Protein AF-A0A660YHX5-F1 (afdb_monomer)

Foldseek 3Di:
DDPPPPLDDDVVLVCVLVVQLVVVQCCCCVPVVHDSPVSVVVSLVSVLVSCVVSVNDPVVSVVVVVVVVVVCVVVVVVCVVVVVVVVVCVVVCNVVVCVVVVPVPDDPVCVVVVCVVVCVVVCVVVPPPD

Radius of gyration: 22.69 Å; Cα contacts (8 Å, |Δi|>4): 47; chains: 1; bounding box: 41×30×65 Å

Secondary structure (DSSP, 8-state):
----------HHHHHHHHHHHHHHHHHHHHTS---THHHHHHHHHHHHHHHHHTT--HHHHHHHHHHHHHHHHHHHHHHHHHHHHHHHHHHTTHHHHHHHHHHHHS-TTTHHHHHHHHHHHHHHHHT---

Structure (mmCIF, N/CA/C/O backbone):
data_AF-A0A660YHX5-F1
#
_entry.id   AF-A0A660YHX5-F1
#
loop_
_atom_site.group_PDB
_atom_site.id
_atom_site.type_symbol
_atom_site.label_atom_id
_atom_site.label_alt_id
_atom_site.label_comp_id
_atom_site.label_asym_id
_atom_site.label_entity_id
_atom_site.label_seq_id
_atom_site.pdbx_PDB_ins_code
_atom_site.Cartn_x
_atom_site.Cartn_y
_atom_site.Cartn_z
_atom_site.occupancy
_atom_site.B_iso_or_equiv
_atom_site.auth_seq_id
_atom_site.auth_comp_id
_atom_site.auth_asym_id
_atom_site.auth_atom_id
_atom_site.pdbx_PDB_model_num
ATOM 1 N N . MET A 1 1 ? 0.572 -10.139 36.639 1.00 41.28 1 MET A N 1
ATOM 2 C CA . MET A 1 1 ? 0.395 -10.947 35.415 1.00 41.28 1 MET A CA 1
ATOM 3 C C . MET A 1 1 ? -1.103 -11.082 35.195 1.00 41.28 1 MET A C 1
ATOM 5 O O . MET A 1 1 ? -1.705 -12.035 35.659 1.00 41.28 1 MET A O 1
ATOM 9 N N . THR A 1 2 ? -1.735 -10.039 34.660 1.00 36.78 2 THR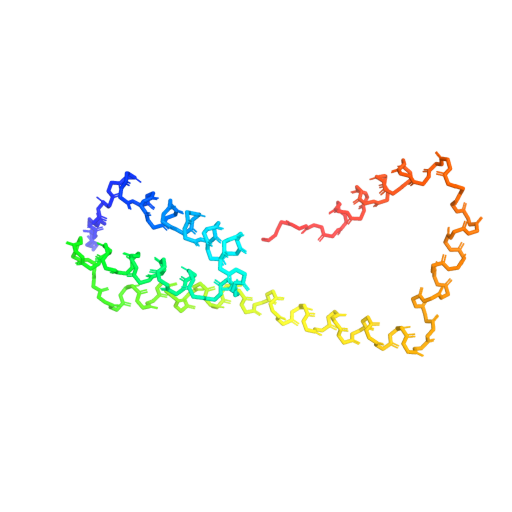 A N 1
ATOM 10 C CA . THR A 1 2 ? -3.177 -10.042 34.388 1.00 36.78 2 THR A CA 1
ATOM 11 C C . THR A 1 2 ? -3.365 -10.490 32.953 1.00 36.78 2 THR A C 1
ATOM 13 O O . THR A 1 2 ? -3.115 -9.717 32.028 1.00 36.78 2 THR A O 1
ATOM 16 N N . ASP A 1 3 ? -3.740 -11.753 32.810 1.00 41.56 3 ASP A N 1
ATOM 17 C CA . ASP A 1 3 ? -4.279 -12.346 31.596 1.00 41.56 3 ASP A CA 1
ATOM 18 C C . ASP A 1 3 ? -5.481 -11.493 31.147 1.00 41.56 3 ASP A C 1
ATOM 20 O O . ASP A 1 3 ? -6.546 -11.505 31.768 1.00 41.56 3 ASP A O 1
ATOM 24 N N . LYS A 1 4 ? -5.272 -10.622 30.151 1.00 43.41 4 LYS A N 1
ATOM 25 C CA . LYS A 1 4 ? -6.378 -9.991 29.431 1.00 43.41 4 LYS A CA 1
ATOM 26 C C . LYS A 1 4 ? -6.931 -11.098 28.544 1.00 43.41 4 LYS A C 1
ATOM 28 O O . LYS A 1 4 ? -6.362 -11.356 27.490 1.00 43.41 4 LYS A O 1
ATOM 33 N N . THR A 1 5 ? -8.017 -11.734 28.967 1.00 49.12 5 THR A N 1
ATOM 34 C CA . THR A 1 5 ? -8.843 -12.552 28.079 1.00 49.12 5 THR A CA 1
ATOM 35 C C . THR A 1 5 ? -9.226 -11.682 26.884 1.00 49.12 5 THR A C 1
ATOM 37 O O . THR A 1 5 ? -10.032 -10.758 27.026 1.00 49.12 5 THR A O 1
ATOM 40 N N . GLU A 1 6 ? -8.576 -11.896 25.741 1.00 57.25 6 GLU A N 1
ATOM 41 C CA . GLU A 1 6 ? -8.883 -11.168 24.517 1.00 57.25 6 GLU A CA 1
ATOM 42 C C . GLU A 1 6 ? -10.367 -11.390 24.191 1.00 57.25 6 GLU A C 1
ATOM 44 O O . GLU A 1 6 ? -10.831 -12.534 24.248 1.00 57.25 6 GLU A O 1
ATOM 49 N N . PRO A 1 7 ? -11.150 -10.337 23.895 1.00 59.25 7 PRO A N 1
ATOM 50 C CA . PRO A 1 7 ? -12.507 -10.521 23.407 1.00 59.25 7 PRO A CA 1
ATOM 51 C C . PRO A 1 7 ? -12.417 -11.296 22.093 1.00 59.25 7 PRO A C 1
ATOM 53 O O . PRO A 1 7 ? -12.000 -10.770 21.061 1.00 59.25 7 PRO A O 1
ATOM 56 N N . SER A 1 8 ? -12.753 -12.581 22.149 1.00 65.31 8 SER A N 1
ATOM 57 C CA . SER A 1 8 ? -12.661 -13.484 21.014 1.00 65.31 8 SER A CA 1
ATOM 58 C C . SER A 1 8 ? -13.793 -13.170 20.044 1.00 65.31 8 SER A C 1
ATOM 60 O O . SER A 1 8 ? -14.907 -13.681 20.151 1.00 65.31 8 SER A O 1
ATOM 62 N N . ILE A 1 9 ? -13.512 -12.288 19.082 1.00 78.38 9 ILE A N 1
ATOM 63 C CA . ILE A 1 9 ? -14.408 -12.093 17.945 1.00 78.38 9 ILE A CA 1
ATOM 64 C C . ILE A 1 9 ? -14.446 -13.430 17.190 1.00 78.38 9 ILE A C 1
ATOM 66 O O . ILE A 1 9 ? -13.398 -13.910 16.746 1.00 78.38 9 ILE A O 1
ATOM 70 N N . PRO A 1 10 ? -15.621 -14.063 17.033 1.00 85.12 10 PRO A N 1
ATOM 71 C CA . PRO A 1 10 ? -15.720 -15.296 16.271 1.00 85.12 10 PRO A CA 1
ATOM 72 C C . PRO A 1 10 ? -15.274 -15.034 14.830 1.00 85.12 10 PRO A C 1
ATOM 74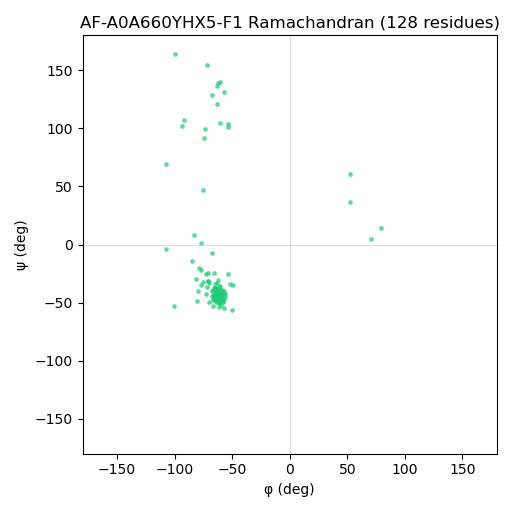 O O . PRO A 1 10 ? -15.636 -14.013 14.243 1.00 85.12 10 PRO A O 1
ATOM 77 N N . LEU A 1 11 ? -14.534 -15.975 14.232 1.00 83.38 11 LEU A N 1
ATOM 78 C CA . LEU A 1 11 ? -14.013 -15.858 12.858 1.00 83.38 11 LEU A CA 1
ATOM 79 C C . LEU A 1 11 ? -15.088 -15.442 11.845 1.00 83.38 11 LEU A C 1
ATOM 81 O O . LEU A 1 11 ? -14.812 -14.675 10.925 1.00 83.38 11 LEU A O 1
ATOM 85 N N . LEU A 1 12 ? -16.325 -15.901 12.057 1.00 84.06 12 LEU A N 1
ATOM 86 C CA . LEU A 1 12 ? -17.476 -15.542 11.237 1.00 84.06 12 LEU A CA 1
ATOM 87 C C . LEU A 1 12 ? -17.714 -14.024 11.194 1.00 84.06 12 LEU A C 1
ATOM 89 O O . LEU A 1 12 ? -18.019 -13.488 10.136 1.00 84.06 12 LEU A O 1
ATOM 93 N N . MET A 1 13 ? -17.548 -13.323 12.320 1.00 85.69 13 MET A N 1
ATOM 94 C CA . MET A 1 13 ? -17.733 -11.871 12.391 1.00 85.69 13 MET A CA 1
ATOM 95 C C . MET A 1 13 ? -16.516 -11.094 11.896 1.00 85.69 13 MET A C 1
ATOM 97 O O . MET A 1 13 ? -16.693 -10.039 11.292 1.00 85.69 13 MET A O 1
ATOM 101 N N . SER A 1 14 ? -15.304 -11.636 12.032 1.00 87.12 14 SER A N 1
ATOM 102 C CA . SER A 1 14 ? -14.109 -11.065 11.389 1.00 87.12 14 SER A CA 1
ATOM 103 C C . SER A 1 14 ? -14.165 -11.146 9.859 1.00 87.12 14 SER A C 1
ATOM 105 O O . SER A 1 14 ? -13.557 -10.326 9.174 1.00 87.12 14 SER A O 1
ATOM 107 N N . LEU A 1 15 ? -14.926 -12.095 9.306 1.00 91.56 15 LEU A N 1
ATOM 108 C CA . LEU A 1 15 ? -15.129 -12.224 7.863 1.00 91.56 15 LEU A CA 1
ATOM 109 C C . LEU A 1 15 ? -16.122 -11.191 7.304 1.00 91.56 15 LEU A C 1
ATOM 111 O O . LEU A 1 15 ? -16.064 -10.874 6.117 1.00 91.56 15 LEU A O 1
ATOM 115 N N . VAL A 1 16 ? -17.004 -10.626 8.138 1.00 93.44 16 VAL A N 1
ATOM 116 C CA . VAL A 1 16 ? -18.047 -9.681 7.698 1.00 93.44 16 VAL A CA 1
ATOM 117 C C . VAL A 1 16 ? -17.463 -8.408 7.064 1.00 93.44 16 VAL A C 1
ATOM 119 O O . VAL A 1 16 ? -17.871 -8.095 5.944 1.00 93.44 16 VAL A O 1
ATOM 122 N N . PRO A 1 17 ? -16.495 -7.688 7.673 1.00 92.44 17 PRO A N 1
ATOM 123 C CA . PRO A 1 17 ? -15.875 -6.524 7.036 1.00 92.44 17 PRO A CA 1
ATOM 124 C C . PRO A 1 17 ? -15.175 -6.855 5.717 1.00 92.44 17 PRO A C 1
ATOM 126 O O . PRO A 1 17 ? -15.210 -6.051 4.791 1.00 92.44 17 PRO A O 1
ATOM 129 N N . ILE A 1 18 ? -14.565 -8.041 5.620 1.00 93.69 18 ILE A N 1
ATOM 130 C CA . ILE A 1 18 ? -13.848 -8.498 4.422 1.00 93.69 18 ILE A CA 1
ATOM 131 C C . ILE A 1 18 ? -14.842 -8.780 3.294 1.00 93.69 18 ILE A C 1
ATOM 133 O O . ILE A 1 18 ? -14.683 -8.277 2.184 1.00 93.69 18 ILE A O 1
ATOM 137 N N . ALA A 1 19 ? -15.901 -9.539 3.582 1.00 94.81 19 ALA A N 1
ATOM 138 C CA . ALA A 1 19 ? -16.961 -9.819 2.621 1.00 94.81 19 ALA A CA 1
ATOM 139 C C . ALA A 1 19 ? -17.651 -8.525 2.166 1.00 94.81 19 ALA A C 1
ATOM 141 O O . ALA A 1 19 ? -17.851 -8.316 0.969 1.00 94.81 19 ALA A O 1
ATOM 142 N N . PHE A 1 20 ? -17.944 -7.620 3.104 1.00 95.44 20 PHE A N 1
ATOM 143 C CA . PHE A 1 20 ? -18.500 -6.306 2.799 1.00 95.44 20 PHE A CA 1
ATOM 144 C C . PHE A 1 20 ? -17.562 -5.481 1.910 1.00 95.44 20 PHE A C 1
ATOM 146 O O . PHE A 1 20 ? -18.020 -4.884 0.935 1.00 95.44 20 PHE A O 1
ATOM 153 N N . LEU A 1 21 ? -16.256 -5.470 2.193 1.00 95.75 21 LEU A N 1
ATOM 154 C CA . LEU A 1 21 ? -15.263 -4.789 1.364 1.00 95.75 21 LEU A CA 1
ATOM 155 C C . LEU A 1 21 ? -15.263 -5.343 -0.062 1.00 95.75 21 LEU A C 1
ATOM 157 O O . LEU A 1 21 ? -15.359 -4.564 -0.999 1.00 95.75 21 LEU A O 1
ATOM 161 N N . ILE A 1 22 ? -15.226 -6.665 -0.243 1.00 95.38 22 ILE A N 1
ATOM 162 C CA . ILE A 1 22 ? -15.195 -7.287 -1.577 1.00 95.38 22 ILE A CA 1
ATOM 163 C C . ILE A 1 22 ? -16.456 -6.939 -2.379 1.00 95.38 22 ILE A C 1
ATOM 165 O O . ILE A 1 22 ? -16.360 -6.508 -3.529 1.00 95.38 22 ILE A O 1
ATOM 169 N N . VAL A 1 23 ? -17.638 -7.085 -1.771 1.00 95.31 23 VAL A N 1
ATOM 170 C CA . VAL A 1 23 ? -18.921 -6.813 -2.440 1.00 95.31 23 VAL A CA 1
ATOM 171 C C . VAL A 1 23 ? -19.069 -5.327 -2.765 1.00 95.31 23 VAL A C 1
ATOM 173 O O . VAL A 1 23 ? -19.440 -4.974 -3.885 1.00 95.31 23 VAL A O 1
ATOM 176 N N . SER A 1 24 ? -18.753 -4.447 -1.811 1.00 94.00 24 SER A N 1
ATOM 177 C CA . SER A 1 24 ? -18.844 -2.998 -2.018 1.00 94.00 24 SER A CA 1
ATOM 178 C C . SER A 1 24 ? -17.829 -2.503 -3.045 1.00 94.00 24 SER A C 1
ATOM 180 O O . SER A 1 24 ? -18.187 -1.691 -3.893 1.00 94.00 24 SER A O 1
ATOM 182 N N . LEU A 1 25 ? -16.602 -3.029 -3.044 1.00 94.44 25 LEU A N 1
ATOM 183 C CA . LEU A 1 25 ? -15.578 -2.704 -4.035 1.00 94.44 25 LEU A CA 1
ATOM 184 C C . LEU A 1 25 ? -16.028 -3.108 -5.443 1.00 94.44 25 LEU A C 1
ATOM 186 O O . LEU A 1 25 ? -15.960 -2.293 -6.363 1.00 94.44 25 LEU A O 1
ATOM 190 N N . PHE A 1 26 ? -16.541 -4.334 -5.606 1.00 94.56 26 PHE A N 1
ATOM 191 C CA . PHE A 1 26 ? -17.062 -4.801 -6.891 1.00 94.56 26 PHE A CA 1
ATOM 192 C C . PHE A 1 26 ? -18.200 -3.906 -7.389 1.00 94.56 26 PHE A C 1
ATOM 194 O O . PHE A 1 26 ? -18.176 -3.461 -8.532 1.00 94.56 26 PHE A O 1
ATOM 201 N N . TYR A 1 27 ? -19.165 -3.583 -6.527 1.00 93.94 27 TYR A N 1
ATOM 202 C CA . TYR A 1 27 ? -20.300 -2.741 -6.898 1.00 93.94 27 TYR A CA 1
ATOM 203 C C . TYR A 1 27 ? -19.876 -1.314 -7.287 1.00 93.94 27 TYR A C 1
ATOM 205 O O . TYR A 1 27 ? -20.275 -0.807 -8.337 1.00 93.94 27 TYR A O 1
ATOM 213 N N . VAL A 1 28 ? -19.029 -0.675 -6.476 1.00 93.94 28 VAL A N 1
ATOM 214 C CA . VAL A 1 28 ? -18.574 0.709 -6.691 1.00 93.94 28 VAL A CA 1
ATOM 215 C C . VAL A 1 28 ? -17.764 0.840 -7.980 1.00 93.94 28 VAL A C 1
ATOM 217 O O . VAL A 1 28 ? -17.997 1.768 -8.755 1.00 93.94 28 VAL A O 1
ATOM 220 N N . ILE A 1 29 ? -16.862 -0.101 -8.256 1.00 94.19 29 ILE A N 1
ATOM 221 C CA . ILE A 1 29 ? -16.000 -0.024 -9.440 1.00 94.19 29 ILE A CA 1
ATOM 222 C C . ILE A 1 29 ? -16.744 -0.497 -10.696 1.00 94.19 29 ILE A C 1
ATOM 224 O O . ILE A 1 29 ? -16.722 0.191 -11.715 1.00 94.19 29 ILE A O 1
ATOM 228 N N . ALA A 1 30 ? -17.420 -1.650 -10.647 1.00 92.62 30 ALA A N 1
ATOM 229 C CA . ALA A 1 30 ? -18.013 -2.253 -11.842 1.00 92.62 30 ALA A CA 1
ATOM 230 C C . ALA A 1 30 ? -19.314 -1.567 -12.284 1.00 92.62 30 ALA A C 1
ATOM 232 O O . ALA A 1 30 ? -19.570 -1.469 -13.484 1.00 92.62 30 ALA A O 1
ATOM 233 N N . VAL A 1 31 ? -20.133 -1.091 -11.337 1.00 92.12 31 VAL A N 1
ATOM 234 C CA . VAL A 1 31 ? -21.452 -0.504 -11.636 1.00 92.12 31 VAL A CA 1
ATOM 235 C C . VAL A 1 31 ? -21.391 1.018 -11.619 1.00 92.12 31 VAL A C 1
ATOM 237 O O . VAL A 1 31 ? -21.787 1.657 -12.592 1.00 92.12 31 VAL A O 1
ATOM 240 N N . LEU A 1 32 ? -20.880 1.607 -10.532 1.00 90.00 32 LEU A N 1
ATOM 241 C CA . LEU A 1 32 ? -20.868 3.065 -10.366 1.00 90.00 32 LEU A CA 1
ATOM 242 C C . LEU A 1 32 ? -19.669 3.754 -11.030 1.00 90.00 32 LEU A C 1
ATOM 244 O O . LEU A 1 32 ? -19.701 4.973 -11.185 1.00 90.00 32 LEU A O 1
ATOM 248 N N . LYS A 1 33 ? -18.631 2.999 -11.424 1.00 90.94 33 LYS A N 1
ATOM 249 C CA . LYS A 1 33 ? -17.371 3.522 -11.986 1.00 90.94 33 LYS A CA 1
ATOM 250 C C . LYS A 1 33 ? -16.726 4.604 -11.110 1.00 90.94 33 LYS A C 1
ATOM 252 O O . LYS A 1 33 ? -16.176 5.579 -11.614 1.00 90.94 33 LYS A O 1
ATOM 257 N N . LEU A 1 34 ? -16.831 4.425 -9.797 1.00 91.69 34 LEU A N 1
ATOM 258 C CA . LEU A 1 34 ? -16.257 5.298 -8.776 1.00 91.69 34 LEU A CA 1
ATOM 259 C C . LEU A 1 34 ? -14.952 4.705 -8.229 1.00 91.69 34 LEU A C 1
ATOM 261 O O . LEU A 1 34 ? -14.678 3.512 -8.376 1.00 91.69 34 LEU A O 1
ATOM 265 N N . ASP A 1 35 ? -14.172 5.542 -7.550 1.00 91.62 35 ASP A N 1
ATOM 266 C CA . ASP A 1 35 ? -12.905 5.142 -6.943 1.00 91.62 35 ASP A CA 1
ATOM 267 C C . ASP A 1 35 ? -13.077 4.244 -5.706 1.00 91.62 35 ASP A C 1
ATOM 269 O O . ASP A 1 35 ? -14.052 4.322 -4.952 1.00 91.62 35 ASP A O 1
ATOM 273 N N . ALA A 1 36 ? -12.049 3.438 -5.432 1.00 91.69 36 ALA A N 1
ATOM 274 C CA . ALA A 1 36 ? -12.012 2.483 -4.322 1.00 91.69 36 ALA A CA 1
ATOM 275 C C . ALA A 1 36 ? -11.970 3.121 -2.915 1.00 91.69 36 ALA A C 1
ATOM 277 O O . ALA A 1 36 ? -12.086 2.413 -1.914 1.00 91.69 36 ALA A O 1
ATOM 278 N N . HIS A 1 37 ? -11.821 4.444 -2.802 1.00 92.19 37 HIS A N 1
ATOM 279 C CA . HIS A 1 37 ? -11.712 5.128 -1.509 1.00 92.19 37 HIS A CA 1
ATOM 280 C C . HIS A 1 37 ? -12.973 4.984 -0.648 1.00 92.19 37 HIS A C 1
ATOM 282 O O . HIS A 1 37 ? -12.880 4.696 0.546 1.00 92.19 37 HIS A O 1
ATOM 288 N N . ILE A 1 38 ? -14.151 5.147 -1.253 1.00 91.75 38 ILE A N 1
ATOM 289 C CA . ILE A 1 38 ? -15.440 5.068 -0.553 1.00 91.75 38 ILE A CA 1
ATOM 290 C C . ILE A 1 38 ? -15.665 3.674 0.069 1.00 91.75 38 ILE A C 1
ATOM 292 O O . ILE A 1 38 ? -15.899 3.607 1.280 1.00 91.75 38 ILE A O 1
ATOM 296 N N . PRO A 1 39 ? -15.567 2.555 -0.683 1.00 93.69 39 PRO A N 1
ATOM 297 C CA . PRO A 1 39 ? -15.772 1.224 -0.111 1.00 93.69 39 PRO A CA 1
ATOM 298 C C . PRO A 1 39 ? -14.729 0.867 0.958 1.00 93.69 39 PRO A C 1
ATOM 300 O O . PRO A 1 39 ? -15.087 0.231 1.949 1.00 93.69 39 PRO A O 1
ATOM 303 N N . LEU A 1 40 ? -13.477 1.336 0.840 1.00 93.38 40 LEU A N 1
ATOM 304 C CA . LEU A 1 40 ? -12.460 1.141 1.884 1.00 93.38 40 LEU A CA 1
ATOM 305 C C . LEU A 1 40 ? -12.852 1.798 3.217 1.00 93.38 40 LEU A C 1
ATOM 307 O O . LEU A 1 40 ? -12.759 1.170 4.277 1.00 93.38 40 LEU A O 1
ATOM 311 N N . ILE A 1 41 ? -13.291 3.060 3.175 1.00 94.06 41 ILE A N 1
ATOM 312 C CA . ILE A 1 41 ? -13.686 3.811 4.377 1.00 94.06 41 ILE A CA 1
ATOM 313 C C . ILE A 1 41 ? -14.915 3.167 5.024 1.00 94.06 41 ILE A C 1
ATOM 315 O O . ILE A 1 41 ? -14.959 3.006 6.247 1.00 94.06 41 ILE A O 1
ATOM 319 N N . LEU A 1 42 ? -15.896 2.757 4.217 1.00 93.81 42 LEU A N 1
ATOM 320 C CA . LEU A 1 42 ? -17.098 2.088 4.714 1.00 93.81 42 LEU A CA 1
ATOM 321 C C . LEU A 1 42 ? -16.767 0.740 5.357 1.00 93.81 42 LEU A C 1
ATOM 323 O O . LEU A 1 42 ? -17.211 0.479 6.472 1.00 93.81 42 LEU A O 1
ATOM 327 N N . ALA A 1 43 ? -15.941 -0.088 4.718 1.00 94.50 43 ALA A N 1
ATOM 328 C CA . ALA A 1 43 ? -15.530 -1.371 5.281 1.00 94.50 43 ALA A CA 1
ATOM 329 C C . ALA A 1 43 ? -14.746 -1.217 6.592 1.00 94.50 43 ALA A C 1
ATOM 331 O O . ALA A 1 43 ? -14.993 -1.949 7.550 1.00 94.50 43 ALA A O 1
ATOM 332 N N . THR A 1 44 ? -13.855 -0.225 6.668 1.00 93.12 44 THR A N 1
ATOM 333 C CA . THR A 1 44 ? -13.116 0.094 7.901 1.00 93.12 44 THR A CA 1
ATOM 334 C C . THR A 1 44 ? -14.066 0.558 9.006 1.00 93.12 44 THR A C 1
ATOM 336 O O . THR A 1 44 ? -13.907 0.185 10.168 1.00 93.12 44 THR A O 1
ATOM 339 N N . SER A 1 45 ? -15.102 1.319 8.646 1.00 94.06 45 SER A N 1
ATOM 340 C CA . SER A 1 45 ? -16.146 1.758 9.578 1.00 94.06 45 SER A CA 1
ATOM 341 C C . SER A 1 45 ? -16.972 0.574 10.091 1.00 94.06 45 SER A C 1
ATOM 343 O O . SER A 1 45 ? -17.195 0.467 11.293 1.00 94.06 45 SER A O 1
ATOM 345 N N . VAL A 1 46 ? -17.355 -0.364 9.218 1.00 94.25 46 VAL A N 1
ATOM 346 C CA . VAL A 1 46 ? -18.029 -1.618 9.602 1.00 94.25 46 VAL A CA 1
ATOM 347 C C . VAL A 1 46 ? -17.151 -2.444 10.547 1.00 94.25 46 VAL A C 1
ATOM 349 O O . VAL A 1 46 ? -17.639 -2.905 11.578 1.00 94.25 46 VAL A O 1
ATOM 352 N N . ALA A 1 47 ? -15.852 -2.574 10.258 1.00 92.94 47 ALA A N 1
ATOM 353 C CA . ALA A 1 47 ? -14.903 -3.249 11.145 1.00 92.94 47 ALA A CA 1
ATOM 354 C C . ALA A 1 47 ? -14.828 -2.583 12.531 1.00 92.94 47 ALA A C 1
ATOM 356 O O . ALA A 1 47 ? -14.898 -3.270 13.550 1.00 92.94 47 ALA A O 1
ATOM 357 N N . ALA A 1 48 ? -14.748 -1.250 12.582 1.00 92.56 48 ALA A N 1
ATOM 358 C CA . ALA A 1 48 ? -14.705 -0.494 13.833 1.00 92.56 48 ALA A CA 1
ATOM 359 C C . ALA A 1 48 ? -16.007 -0.619 14.646 1.00 92.56 48 ALA A C 1
ATOM 361 O O . ALA A 1 48 ? -15.965 -0.728 15.874 1.00 92.56 48 ALA A O 1
ATOM 362 N N . ILE A 1 49 ? -17.161 -0.646 13.972 1.00 93.12 49 ILE A N 1
ATOM 363 C CA . ILE A 1 49 ? -18.472 -0.851 14.598 1.00 93.12 49 ILE A CA 1
ATOM 364 C C . ILE A 1 49 ? -18.546 -2.245 15.232 1.00 93.12 49 ILE A C 1
ATOM 366 O O . ILE A 1 49 ? -18.888 -2.356 16.408 1.00 93.12 49 ILE A O 1
ATOM 370 N N . ILE A 1 50 ? -18.168 -3.298 14.498 1.00 92.00 50 ILE A N 1
ATOM 371 C CA . ILE A 1 50 ? -18.153 -4.678 15.015 1.00 92.00 50 ILE A CA 1
ATOM 372 C C . ILE A 1 50 ? -17.208 -4.794 16.216 1.00 92.00 50 ILE A C 1
ATOM 374 O O . ILE A 1 50 ? -17.601 -5.330 17.250 1.00 92.00 50 ILE A O 1
ATOM 378 N N . ALA A 1 51 ? -16.000 -4.232 16.126 1.00 90.38 51 ALA A N 1
ATOM 379 C CA . ALA A 1 51 ? -15.047 -4.218 17.236 1.00 90.38 51 ALA A CA 1
ATOM 380 C C . ALA A 1 51 ? -15.622 -3.530 18.489 1.00 90.38 51 ALA A C 1
ATOM 382 O O . ALA A 1 51 ? -15.475 -4.033 19.604 1.00 90.38 51 ALA A O 1
ATOM 383 N N . THR A 1 52 ? -16.336 -2.416 18.307 1.00 89.75 52 THR A N 1
ATOM 384 C CA . THR A 1 52 ? -16.980 -1.689 19.411 1.00 89.75 52 THR A CA 1
ATOM 385 C C . THR A 1 52 ? -18.132 -2.493 20.026 1.00 89.75 52 THR A C 1
ATOM 387 O O . THR A 1 52 ? -18.253 -2.538 21.249 1.00 89.75 52 THR A O 1
ATOM 390 N N . PHE A 1 53 ? -18.942 -3.185 19.213 1.00 88.88 53 PHE A N 1
ATOM 391 C CA . PHE A 1 53 ? -20.019 -4.063 19.700 1.00 88.88 53 PHE A CA 1
ATOM 392 C C . PHE A 1 53 ? -19.508 -5.233 20.552 1.00 88.88 53 PHE A C 1
ATOM 394 O O . PHE A 1 53 ? -20.196 -5.652 21.478 1.00 88.88 53 PHE A O 1
ATOM 401 N N . TYR A 1 54 ? -18.296 -5.721 20.285 1.00 88.56 54 TYR A N 1
ATOM 402 C CA . TYR A 1 54 ? -17.633 -6.763 21.080 1.00 88.56 54 TYR A CA 1
ATOM 403 C C . TYR A 1 54 ? -16.916 -6.236 22.332 1.00 88.56 54 TYR A C 1
ATOM 405 O O . TYR A 1 54 ? -16.212 -6.984 23.009 1.00 88.56 54 TYR A O 1
ATOM 413 N N . GLY A 1 55 ? -17.092 -4.955 22.665 1.00 86.00 55 GLY A N 1
ATOM 414 C CA . GLY A 1 55 ? -16.531 -4.357 23.874 1.00 86.00 55 GLY A CA 1
ATOM 415 C C . GLY A 1 55 ? -15.048 -3.993 23.770 1.00 86.00 55 GLY A C 1
ATOM 416 O O . GLY A 1 55 ? -14.428 -3.698 24.795 1.00 86.00 55 GLY A O 1
ATOM 417 N N . ILE A 1 56 ? -14.466 -3.972 22.563 1.00 87.88 56 ILE A N 1
ATOM 418 C CA . ILE A 1 56 ? -13.094 -3.489 22.373 1.00 87.88 56 ILE A CA 1
ATOM 419 C C . ILE A 1 56 ? -13.063 -1.988 22.652 1.00 87.88 56 ILE A C 1
ATOM 421 O O . ILE A 1 56 ? -13.846 -1.204 22.110 1.00 87.88 56 ILE A O 1
ATOM 425 N N . LYS A 1 57 ? -12.130 -1.566 23.509 1.00 91.62 57 LYS A N 1
ATOM 426 C CA . LYS A 1 57 ? -11.965 -0.151 23.849 1.00 91.62 57 LYS A CA 1
ATOM 427 C C . LYS A 1 57 ? -11.560 0.632 22.605 1.00 91.62 57 LYS A C 1
ATOM 429 O O . LYS A 1 57 ? -10.625 0.256 21.904 1.00 91.62 57 LYS A O 1
ATOM 434 N N . TRP A 1 58 ? -12.171 1.797 22.402 1.00 90.38 58 TRP A N 1
ATOM 435 C CA . TRP A 1 58 ? -11.845 2.688 21.281 1.00 90.38 58 TRP A CA 1
ATOM 436 C C . TRP A 1 58 ? -10.346 3.008 21.155 1.00 90.38 58 TRP A C 1
ATOM 438 O O . TRP A 1 58 ? -9.825 3.135 20.049 1.00 90.38 58 TRP A O 1
ATOM 448 N N . ASN A 1 59 ? -9.630 3.099 22.281 1.00 91.31 59 ASN A N 1
ATOM 449 C CA . ASN A 1 59 ? -8.189 3.345 22.274 1.00 91.31 59 ASN A CA 1
ATOM 450 C C . ASN A 1 59 ? -7.389 2.190 21.643 1.00 91.31 59 ASN A C 1
ATOM 452 O O . ASN A 1 59 ? -6.390 2.433 20.974 1.00 91.31 59 ASN A O 1
ATOM 456 N N . GLU A 1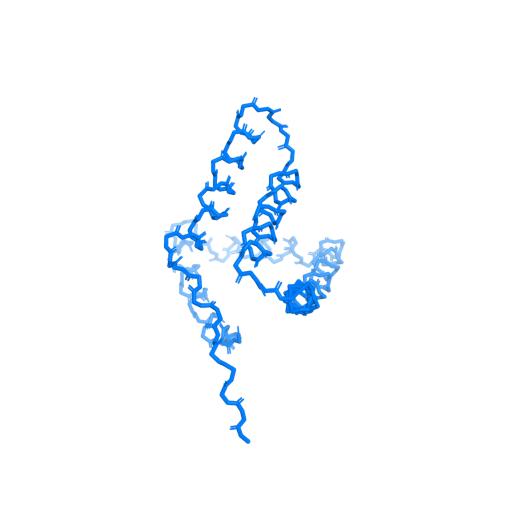 60 ? -7.844 0.945 21.817 1.00 90.88 60 GLU A N 1
ATOM 457 C CA . GLU A 1 60 ? -7.226 -0.237 21.204 1.00 90.88 60 GLU A CA 1
ATOM 458 C C . GLU A 1 60 ? -7.526 -0.278 19.695 1.00 90.88 60 GLU A C 1
ATOM 460 O O . GLU A 1 60 ? -6.607 -0.462 18.899 1.00 90.88 60 GLU A O 1
ATOM 465 N N . ILE A 1 61 ? -8.766 0.030 19.284 1.00 92.38 61 ILE A N 1
ATOM 466 C CA . ILE A 1 61 ? -9.154 0.153 17.863 1.00 92.38 61 ILE A CA 1
ATOM 467 C C . ILE A 1 61 ? -8.301 1.218 17.160 1.00 92.38 61 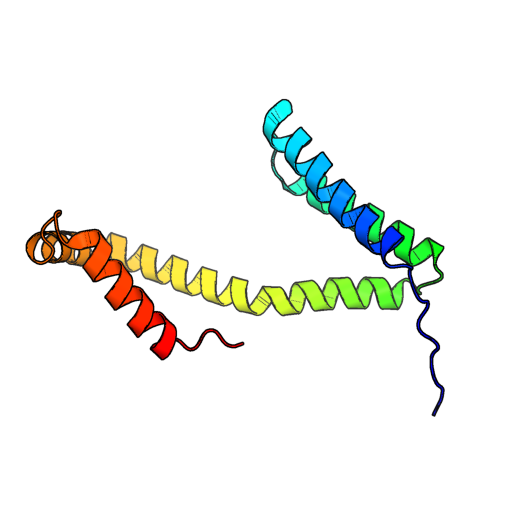ILE A C 1
ATOM 469 O O . ILE A 1 61 ? -7.705 0.965 16.112 1.00 92.38 61 ILE A O 1
ATOM 473 N N . ARG A 1 62 ? -8.195 2.413 17.756 1.00 93.75 62 ARG A N 1
ATOM 474 C CA . ARG A 1 62 ? -7.353 3.502 17.241 1.00 93.75 62 ARG A CA 1
ATOM 475 C C . ARG A 1 62 ? -5.886 3.087 17.157 1.00 93.75 62 ARG A C 1
ATOM 477 O O . ARG A 1 62 ? -5.237 3.406 16.164 1.00 93.75 62 ARG A O 1
ATOM 484 N N . GLY A 1 63 ? -5.378 2.390 18.173 1.00 94.94 63 GLY A N 1
ATOM 485 C CA . GLY A 1 63 ? -4.020 1.848 18.175 1.00 94.94 63 GLY A CA 1
ATOM 486 C C . GLY A 1 63 ? -3.765 0.931 16.979 1.00 94.94 63 GLY A C 1
ATOM 487 O O . GLY A 1 63 ? -2.764 1.106 16.289 1.00 94.94 63 GLY A O 1
ATOM 488 N N . GLY A 1 64 ? -4.705 0.031 16.671 1.00 91.88 64 GLY A N 1
ATOM 489 C CA . GLY A 1 64 ? -4.633 -0.847 15.498 1.00 91.88 64 GLY A CA 1
ATOM 490 C C . GLY A 1 64 ? -4.615 -0.087 14.168 1.00 91.88 64 GLY A C 1
ATOM 491 O O . GLY A 1 64 ? -3.799 -0.390 13.299 1.00 91.88 64 GLY A O 1
ATOM 492 N N . ILE A 1 65 ? -5.448 0.951 14.027 1.00 93.56 65 ILE A N 1
ATOM 493 C CA . ILE A 1 65 ? -5.460 1.807 12.827 1.00 93.56 65 ILE A CA 1
ATOM 494 C C . ILE A 1 65 ? -4.104 2.500 12.641 1.00 93.56 65 ILE A C 1
ATOM 496 O O . ILE A 1 65 ? -3.529 2.449 11.555 1.00 93.56 65 ILE A O 1
ATOM 500 N N . VAL A 1 66 ? -3.575 3.129 13.697 1.00 95.62 66 VAL A N 1
ATOM 501 C CA . VAL A 1 66 ? -2.280 3.827 13.637 1.00 95.62 66 VAL A CA 1
ATOM 502 C C . VAL A 1 66 ? -1.155 2.846 13.322 1.00 95.62 66 VAL A C 1
ATOM 504 O O . VAL A 1 66 ? -0.331 3.138 12.463 1.00 95.62 66 VAL A O 1
ATOM 507 N N . HIS A 1 67 ? -1.156 1.669 13.949 1.00 94.19 67 HIS A N 1
ATOM 508 C CA . HIS A 1 67 ? -0.170 0.628 13.677 1.00 94.19 67 HIS A CA 1
ATOM 509 C C . HIS A 1 67 ? -0.184 0.187 12.206 1.00 94.19 67 HIS A C 1
ATOM 511 O O . HIS A 1 67 ? 0.876 0.110 11.587 1.00 94.19 67 HIS A O 1
ATOM 517 N N . GLY A 1 68 ? -1.368 -0.018 11.618 1.00 91.69 68 GLY A N 1
ATOM 518 C CA . GLY A 1 68 ? -1.502 -0.346 10.195 1.00 91.69 68 GLY A CA 1
ATOM 519 C C . GLY A 1 68 ? -0.941 0.745 9.277 1.00 91.69 68 GLY A C 1
ATOM 520 O O . GLY A 1 68 ? -0.235 0.445 8.315 1.00 91.69 68 GLY A O 1
ATOM 521 N N . ILE A 1 69 ? -1.181 2.019 9.605 1.00 94.31 69 ILE A N 1
ATOM 522 C CA . ILE A 1 69 ? -0.603 3.155 8.868 1.00 94.31 69 ILE A CA 1
ATOM 523 C C . ILE A 1 69 ? 0.923 3.173 9.007 1.00 94.31 69 ILE A C 1
ATOM 525 O O . ILE A 1 69 ? 1.627 3.370 8.017 1.00 94.31 69 ILE A O 1
ATOM 529 N N . THR A 1 70 ? 1.453 2.955 10.213 1.00 94.38 70 THR A N 1
ATOM 530 C CA . THR A 1 70 ? 2.902 2.912 10.456 1.00 94.38 70 THR A CA 1
ATOM 531 C C . THR A 1 70 ? 3.569 1.778 9.680 1.00 94.38 70 THR A C 1
ATOM 533 O O . THR A 1 70 ? 4.637 1.996 9.111 1.00 94.38 70 THR A O 1
ATOM 536 N N . LEU A 1 71 ? 2.930 0.608 9.592 1.00 92.31 71 LEU A N 1
ATOM 537 C CA . LEU A 1 71 ? 3.425 -0.518 8.799 1.00 92.31 71 LEU A CA 1
ATOM 538 C C . LEU A 1 71 ? 3.499 -0.165 7.303 1.00 92.31 71 LEU A C 1
ATOM 540 O O . LEU A 1 71 ? 4.513 -0.418 6.658 1.00 92.31 71 LEU A O 1
ATOM 544 N N . ALA A 1 72 ? 2.466 0.489 6.765 1.00 93.38 72 ALA A N 1
ATOM 545 C CA . ALA A 1 72 ? 2.430 0.911 5.362 1.00 93.38 72 ALA A CA 1
ATOM 546 C C . ALA A 1 72 ? 3.394 2.069 5.038 1.00 93.38 72 ALA A C 1
ATOM 548 O O . ALA A 1 72 ? 3.816 2.223 3.890 1.00 93.38 72 ALA A O 1
ATOM 549 N N . MET A 1 73 ? 3.763 2.883 6.035 1.00 95.31 73 MET A N 1
ATOM 550 C CA . MET A 1 73 ? 4.616 4.063 5.855 1.00 95.31 73 MET A CA 1
ATOM 551 C C . MET A 1 73 ? 5.964 3.712 5.217 1.00 95.31 73 MET A C 1
ATOM 553 O O . MET A 1 73 ? 6.411 4.411 4.308 1.00 95.31 73 MET A O 1
ATOM 557 N N . GLY A 1 74 ? 6.591 2.612 5.650 1.00 92.25 74 GLY A N 1
ATOM 558 C CA . GLY A 1 74 ? 7.872 2.162 5.099 1.00 92.25 74 GLY A CA 1
ATOM 559 C C . GLY A 1 74 ? 7.797 1.913 3.591 1.00 92.25 74 GLY A C 1
ATOM 560 O O . GLY A 1 74 ? 8.606 2.444 2.831 1.00 92.25 74 GLY A O 1
ATOM 561 N N . SER A 1 75 ? 6.774 1.182 3.141 1.00 93.19 75 SER A N 1
ATOM 562 C CA . SER A 1 75 ? 6.552 0.901 1.719 1.00 93.19 75 SER A CA 1
ATOM 563 C C . SER A 1 75 ? 6.258 2.166 0.911 1.00 93.19 75 SER A C 1
ATOM 565 O O . SER A 1 75 ? 6.776 2.314 -0.194 1.00 93.19 75 SER A O 1
ATOM 567 N N . ILE A 1 76 ? 5.475 3.106 1.455 1.00 95.44 76 ILE A N 1
ATOM 568 C CA . ILE A 1 76 ? 5.156 4.377 0.781 1.00 95.44 76 ILE A CA 1
ATOM 569 C C . ILE A 1 76 ? 6.430 5.190 0.525 1.00 95.44 76 ILE A C 1
ATOM 571 O O . ILE A 1 76 ? 6.631 5.675 -0.588 1.00 95.44 76 ILE A O 1
ATOM 575 N N . LEU A 1 77 ? 7.315 5.305 1.520 1.00 95.25 77 LEU A N 1
ATOM 576 C CA . LEU A 1 77 ? 8.591 6.012 1.371 1.00 95.25 77 LEU A CA 1
ATOM 577 C C . LEU A 1 77 ? 9.466 5.381 0.278 1.00 95.25 77 LEU A C 1
ATOM 579 O O . LEU A 1 77 ? 1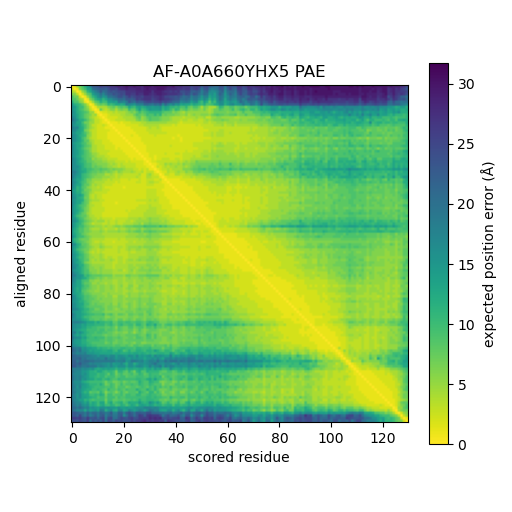0.007 6.101 -0.563 1.00 95.25 77 LEU A O 1
ATOM 583 N N . ILE A 1 78 ? 9.557 4.047 0.244 1.00 93.94 78 ILE A N 1
ATOM 584 C CA 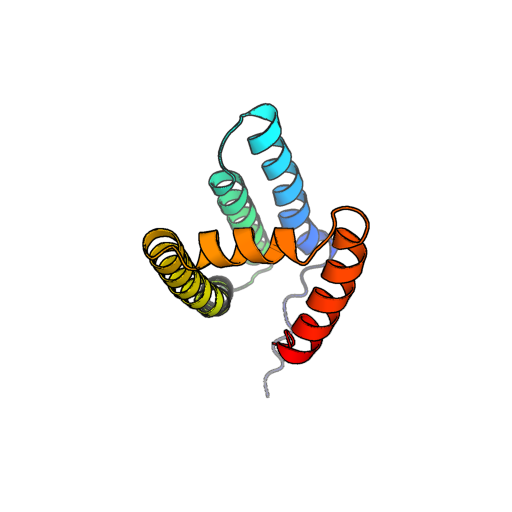. ILE A 1 78 ? 10.308 3.319 -0.791 1.00 93.94 78 ILE A CA 1
ATOM 585 C C . ILE A 1 78 ? 9.720 3.596 -2.179 1.00 93.94 78 ILE A C 1
ATOM 587 O O . ILE A 1 78 ? 10.459 3.956 -3.096 1.00 93.94 78 ILE A O 1
ATOM 591 N N . LEU A 1 79 ? 8.397 3.485 -2.339 1.00 94.62 79 LEU A N 1
ATOM 592 C CA . LEU A 1 79 ? 7.724 3.726 -3.618 1.00 94.62 79 LEU A CA 1
ATOM 593 C C . LEU A 1 79 ? 7.911 5.166 -4.114 1.00 94.62 79 LEU A C 1
ATOM 595 O O . LEU A 1 79 ? 8.091 5.371 -5.313 1.00 94.62 79 LEU A O 1
ATOM 599 N N . MET A 1 80 ? 7.933 6.157 -3.217 1.00 96.38 80 MET A N 1
ATOM 600 C CA . MET A 1 80 ? 8.220 7.549 -3.589 1.00 96.38 80 MET A CA 1
ATOM 601 C C . MET A 1 80 ? 9.649 7.724 -4.120 1.00 96.38 80 MET A C 1
ATOM 603 O O . MET A 1 80 ? 9.849 8.347 -5.165 1.00 96.38 80 MET A O 1
ATOM 607 N N . ILE A 1 81 ? 10.646 7.151 -3.440 1.00 96.75 81 ILE A N 1
ATOM 608 C CA . ILE A 1 81 ? 12.050 7.234 -3.873 1.00 96.75 81 ILE A CA 1
ATOM 609 C C . ILE A 1 81 ? 12.231 6.518 -5.216 1.00 96.75 81 ILE A C 1
ATOM 611 O O . ILE A 1 81 ? 12.789 7.091 -6.150 1.00 96.75 81 ILE A O 1
ATOM 615 N N . VAL A 1 82 ? 11.699 5.303 -5.358 1.00 95.00 82 VAL A N 1
ATOM 616 C CA . VAL A 1 82 ? 11.775 4.546 -6.616 1.00 95.00 82 VAL A CA 1
ATOM 617 C C . VAL A 1 82 ? 11.055 5.283 -7.748 1.00 95.00 82 VAL A C 1
ATOM 619 O O . VAL A 1 82 ? 11.584 5.359 -8.855 1.00 95.00 82 VAL A O 1
ATOM 622 N N . GLY A 1 83 ? 9.897 5.891 -7.481 1.00 95.94 83 GLY A N 1
ATOM 623 C CA . GLY A 1 83 ? 9.165 6.684 -8.469 1.00 95.94 83 GLY A CA 1
ATOM 624 C C . GLY A 1 83 ? 9.973 7.877 -8.982 1.00 95.94 83 GLY A C 1
ATOM 625 O O . GLY A 1 83 ? 10.087 8.074 -10.192 1.00 95.94 83 GLY A O 1
ATOM 626 N N . THR A 1 84 ? 10.593 8.641 -8.079 1.00 96.69 84 THR A N 1
ATOM 627 C CA . THR A 1 84 ? 11.461 9.770 -8.467 1.00 96.69 84 THR A CA 1
ATOM 628 C C . THR A 1 84 ? 12.711 9.309 -9.220 1.00 96.69 84 THR A C 1
ATOM 630 O O . THR A 1 84 ? 13.065 9.902 -10.240 1.00 96.69 84 THR A O 1
ATOM 633 N N . MET A 1 85 ? 13.328 8.203 -8.799 1.00 96.50 85 MET A N 1
ATOM 634 C CA . MET A 1 85 ? 14.459 7.587 -9.497 1.00 96.50 85 MET A CA 1
ATOM 635 C C . MET A 1 85 ? 14.087 7.187 -10.931 1.00 96.50 85 MET A C 1
ATOM 637 O O . MET A 1 85 ? 14.751 7.614 -11.873 1.00 96.50 85 MET A O 1
ATOM 641 N N . ILE A 1 86 ? 12.993 6.445 -11.126 1.00 95.56 86 ILE A N 1
ATOM 642 C CA . ILE A 1 86 ? 12.537 6.035 -12.463 1.00 95.56 86 ILE A CA 1
ATOM 643 C C . ILE A 1 86 ? 12.197 7.264 -13.316 1.00 95.56 86 ILE A C 1
ATOM 645 O O . ILE A 1 86 ? 12.590 7.324 -14.480 1.00 95.56 86 ILE A O 1
ATOM 649 N N . GLY A 1 87 ? 11.540 8.276 -12.739 1.00 96.25 87 GLY A N 1
ATOM 650 C CA . GLY A 1 87 ? 11.246 9.534 -13.430 1.00 96.25 87 GLY A CA 1
ATOM 651 C C . GLY A 1 87 ? 12.508 10.227 -13.954 1.00 96.25 87 GLY A C 1
ATOM 652 O O . GLY A 1 87 ? 12.571 10.594 -15.129 1.00 96.25 87 GLY A O 1
ATOM 653 N N . THR A 1 88 ? 13.548 10.344 -13.122 1.00 96.69 88 THR A N 1
ATOM 654 C CA . THR A 1 88 ? 14.835 10.928 -13.548 1.00 96.69 88 THR A CA 1
ATOM 655 C C . THR A 1 88 ? 15.546 10.085 -14.603 1.00 96.69 88 THR A C 1
ATOM 657 O O . THR A 1 88 ? 16.111 10.640 -15.543 1.00 96.69 88 THR A O 1
ATOM 660 N N . TRP A 1 89 ? 15.480 8.755 -14.519 1.00 96.75 89 TRP A N 1
ATOM 661 C CA . TRP A 1 89 ? 16.090 7.869 -15.513 1.00 96.75 89 TRP A CA 1
ATOM 662 C C . TRP A 1 89 ? 15.386 7.899 -16.866 1.00 96.75 89 TRP A C 1
ATOM 664 O O . TRP A 1 89 ? 16.046 7.750 -17.895 1.00 96.75 89 TRP A O 1
ATOM 674 N N . ILE A 1 90 ? 14.065 8.084 -16.881 1.00 97.06 90 ILE A N 1
ATOM 675 C CA . ILE A 1 90 ? 13.311 8.263 -18.124 1.00 97.06 90 ILE A CA 1
ATOM 676 C C . ILE A 1 90 ? 13.741 9.569 -18.798 1.00 97.06 90 ILE A C 1
ATOM 678 O O . ILE A 1 90 ? 14.076 9.549 -19.980 1.00 97.06 90 ILE A O 1
ATOM 682 N N . LEU A 1 91 ? 13.813 10.675 -18.048 1.00 96.06 91 LEU A N 1
ATOM 683 C CA . LEU A 1 91 ? 14.277 11.967 -18.573 1.00 96.06 91 LEU A CA 1
ATOM 684 C C . LEU A 1 91 ? 15.742 11.925 -19.029 1.00 96.06 91 LEU A C 1
ATOM 686 O O . LEU A 1 91 ? 16.086 12.513 -20.049 1.00 96.06 91 LEU A O 1
ATOM 690 N N . GLY A 1 92 ? 16.596 11.203 -18.301 1.00 95.50 92 GLY A N 1
ATOM 691 C CA . GLY A 1 92 ? 18.005 11.001 -18.643 1.00 95.50 92 GLY A CA 1
ATOM 692 C C . GLY A 1 92 ? 18.252 9.982 -19.759 1.00 95.50 92 GLY A C 1
ATOM 693 O O . GLY A 1 92 ? 19.405 9.703 -20.070 1.00 95.50 92 GLY A O 1
ATOM 694 N N . GLY A 1 93 ? 17.206 9.382 -20.338 1.00 95.12 93 GLY A N 1
ATOM 695 C CA . GLY A 1 93 ? 17.335 8.393 -21.411 1.00 95.12 93 GLY A CA 1
ATOM 696 C C . GLY A 1 93 ? 17.905 7.036 -20.976 1.00 95.12 93 GLY A C 1
ATOM 697 O O . GLY A 1 93 ? 18.084 6.161 -21.822 1.00 95.12 93 GLY A O 1
ATOM 698 N N . ILE A 1 94 ? 18.140 6.818 -19.677 1.00 96.69 94 ILE A N 1
ATOM 699 C CA . ILE A 1 94 ? 18.711 5.578 -19.128 1.00 96.69 94 ILE A CA 1
ATOM 700 C C . ILE A 1 94 ? 17.734 4.414 -19.325 1.00 96.69 94 ILE A C 1
ATOM 702 O O . ILE A 1 94 ? 18.093 3.404 -19.929 1.00 96.69 94 ILE A O 1
ATOM 706 N N . VAL A 1 95 ? 16.478 4.569 -18.880 1.00 95.88 95 VAL A N 1
ATOM 707 C CA . VAL A 1 95 ? 15.436 3.534 -19.044 1.00 95.88 95 VAL A CA 1
ATOM 708 C C . VAL A 1 95 ? 15.155 3.247 -20.529 1.00 95.88 95 VAL A C 1
ATOM 710 O O . VAL A 1 95 ? 15.197 2.076 -20.908 1.00 95.88 95 VAL A O 1
ATOM 713 N N . PRO A 1 96 ? 14.942 4.256 -21.403 1.00 94.75 96 PRO A N 1
ATOM 714 C CA . PRO A 1 96 ? 14.797 4.025 -22.843 1.00 94.75 96 PRO A CA 1
ATOM 715 C C . PRO A 1 96 ? 15.977 3.280 -23.482 1.00 94.75 96 PRO A C 1
ATOM 717 O O . PRO A 1 96 ? 15.763 2.355 -24.264 1.00 94.75 96 PRO A O 1
ATOM 720 N N . SER A 1 97 ? 17.215 3.635 -23.120 1.00 94.69 97 SER A N 1
ATOM 721 C CA . SER A 1 97 ? 18.416 2.975 -23.651 1.00 94.69 97 SER A CA 1
ATOM 722 C C . SER A 1 97 ? 18.503 1.516 -23.205 1.00 94.69 97 SER A C 1
ATOM 724 O O . SER A 1 97 ? 18.784 0.643 -24.022 1.00 94.69 97 SER A O 1
ATOM 726 N N . MET A 1 98 ? 18.202 1.226 -21.932 1.00 92.56 98 MET A N 1
ATOM 727 C CA . MET A 1 98 ? 18.136 -0.153 -21.430 1.00 92.56 98 MET A CA 1
ATOM 728 C C . MET A 1 98 ? 17.104 -0.996 -22.184 1.00 92.56 98 MET A C 1
ATOM 730 O O . MET A 1 98 ? 17.371 -2.160 -22.469 1.00 92.56 98 MET A O 1
ATOM 734 N N . ILE A 1 99 ? 15.945 -0.426 -22.527 1.00 92.00 99 ILE A N 1
ATOM 735 C CA . ILE A 1 99 ? 14.918 -1.130 -23.308 1.00 92.00 99 ILE A CA 1
ATOM 736 C C . ILE A 1 99 ? 15.421 -1.406 -24.727 1.00 92.00 99 ILE A C 1
ATOM 738 O O . ILE A 1 99 ? 15.304 -2.537 -25.197 1.00 92.00 99 ILE A O 1
ATOM 742 N N . TYR A 1 100 ? 15.996 -0.400 -25.393 1.00 91.94 100 TYR A N 1
ATOM 743 C CA . TYR A 1 100 ? 16.490 -0.525 -26.765 1.00 91.94 100 TYR A CA 1
ATOM 744 C C . TYR A 1 100 ? 17.528 -1.647 -26.890 1.00 91.94 100 TYR A C 1
ATOM 746 O O . TYR A 1 100 ? 17.325 -2.599 -27.643 1.00 91.94 100 TYR A O 1
ATOM 754 N N . TYR A 1 101 ? 18.584 -1.597 -26.075 1.00 90.81 101 TYR A N 1
ATOM 755 C CA . TYR A 1 101 ? 19.625 -2.626 -26.094 1.00 90.81 101 TYR A CA 1
ATOM 756 C C . TYR A 1 101 ? 19.139 -3.967 -25.526 1.00 90.81 101 TYR A C 1
ATOM 758 O O . TYR A 1 101 ? 19.571 -5.026 -25.975 1.00 90.81 101 T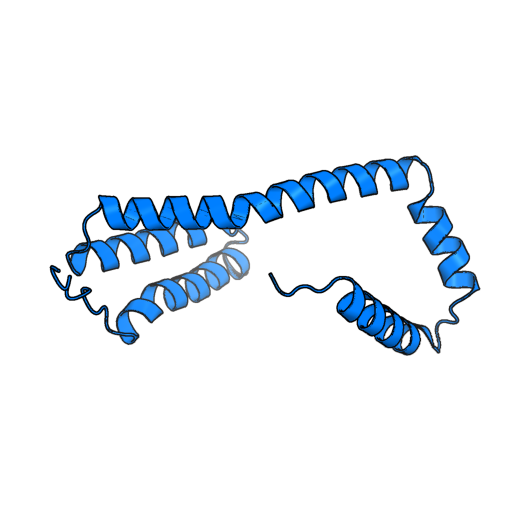YR A O 1
ATOM 766 N N . GLY A 1 102 ? 18.207 -3.951 -24.569 1.00 88.75 102 GLY A N 1
ATOM 767 C CA . GLY A 1 102 ? 17.609 -5.164 -24.017 1.00 88.75 102 GLY A CA 1
ATOM 768 C C . GLY A 1 102 ? 16.846 -5.976 -25.066 1.00 88.75 102 GLY A C 1
ATOM 769 O O . GLY A 1 102 ? 16.987 -7.196 -25.103 1.00 88.75 102 GLY A O 1
ATOM 770 N N . LEU A 1 103 ? 16.085 -5.314 -25.943 1.00 86.00 103 LEU A N 1
ATOM 771 C CA . LEU A 1 103 ? 15.349 -5.963 -27.037 1.00 86.00 103 LEU A CA 1
ATOM 772 C C . LEU A 1 103 ? 16.257 -6.444 -28.175 1.00 86.00 103 LEU A C 1
ATOM 774 O O . LEU A 1 103 ? 15.902 -7.385 -28.879 1.00 86.00 103 LEU A O 1
ATOM 778 N N . GLU A 1 104 ? 17.423 -5.829 -28.355 1.00 84.56 104 GLU A N 1
ATOM 779 C CA . GLU A 1 104 ? 18.416 -6.290 -29.328 1.00 84.56 104 GLU A CA 1
ATOM 780 C C . GLU A 1 104 ? 19.092 -7.594 -28.867 1.00 84.56 104 GLU A C 1
ATOM 782 O O . GLU A 1 104 ? 19.333 -8.496 -29.669 1.00 84.56 104 GLU A O 1
ATOM 787 N N . ILE A 1 105 ? 19.330 -7.734 -27.556 1.00 83.31 105 ILE A N 1
ATOM 788 C CA . ILE A 1 105 ? 19.919 -8.938 -26.948 1.00 83.31 105 ILE A CA 1
ATOM 789 C C . ILE A 1 105 ? 18.871 -10.052 -26.770 1.00 83.31 105 ILE A C 1
ATOM 791 O O . ILE A 1 105 ? 19.167 -11.229 -26.993 1.00 83.31 105 ILE A O 1
ATOM 795 N N . LEU A 1 106 ? 17.641 -9.717 -26.363 1.00 82.88 106 LEU A N 1
ATOM 796 C CA . LEU A 1 106 ? 16.568 -10.694 -26.166 1.00 82.88 106 LEU A CA 1
ATOM 797 C C . LEU A 1 106 ? 15.735 -10.864 -27.442 1.00 82.88 106 LEU A C 1
ATOM 799 O O . LEU A 1 106 ? 14.868 -10.055 -27.760 1.00 82.88 106 LEU A O 1
ATOM 803 N N . SER A 1 107 ? 15.902 -12.004 -28.117 1.00 80.50 107 SER A N 1
ATOM 804 C CA . SER A 1 107 ? 14.976 -12.415 -29.177 1.00 80.50 107 SER A CA 1
ATOM 805 C C . SER A 1 107 ? 13.556 -12.637 -28.616 1.00 80.50 107 SER A C 1
ATOM 807 O O . SER A 1 107 ? 13.412 -13.303 -27.582 1.00 80.50 107 SER A O 1
ATOM 809 N N . PRO A 1 108 ? 12.485 -12.216 -29.326 1.00 80.88 108 PRO A N 1
ATOM 810 C CA . PRO A 1 108 ? 11.096 -12.411 -28.893 1.00 80.88 108 PRO A CA 1
ATOM 811 C C . PRO A 1 108 ? 10.727 -13.865 -28.564 1.00 80.88 108 PRO A C 1
ATOM 813 O O . PRO A 1 108 ? 9.834 -14.110 -27.759 1.00 80.88 108 PRO A O 1
ATOM 816 N N . LYS A 1 109 ? 11.426 -14.844 -29.160 1.00 85.06 109 LYS A N 1
ATOM 817 C CA . LYS A 1 109 ? 11.172 -16.279 -28.946 1.00 85.06 109 LYS A CA 1
ATOM 818 C C . LYS A 1 109 ? 11.590 -16.782 -27.562 1.00 85.06 109 LYS A C 1
ATOM 820 O O . LYS A 1 109 ? 10.974 -17.715 -27.061 1.00 85.06 109 LYS A O 1
ATOM 825 N N . ILE A 1 110 ? 12.628 -16.198 -26.959 1.00 88.31 110 ILE A N 1
ATOM 826 C CA . ILE A 1 110 ? 13.167 -16.634 -25.655 1.00 88.31 110 ILE A CA 1
ATOM 827 C C . ILE A 1 110 ? 12.833 -15.668 -24.516 1.00 88.31 110 ILE A C 1
ATOM 829 O O . ILE A 1 110 ? 13.144 -15.965 -23.366 1.00 88.31 110 ILE A O 1
ATOM 833 N N . PHE A 1 111 ? 12.191 -14.536 -24.825 1.00 87.56 111 PHE A N 1
ATOM 834 C CA . PHE A 1 111 ? 11.935 -13.443 -23.889 1.00 87.56 111 PHE A CA 1
ATOM 835 C C . PHE A 1 111 ? 11.299 -13.922 -22.579 1.00 87.56 111 PHE A C 1
ATOM 837 O O . PHE A 1 111 ? 11.891 -13.748 -21.522 1.00 87.56 111 PHE A O 1
ATOM 844 N N . LEU A 1 112 ? 10.155 -14.613 -22.646 1.00 91.56 112 LEU A N 1
ATOM 845 C CA . LEU A 1 112 ? 9.435 -15.059 -21.446 1.00 91.56 112 LEU A CA 1
ATOM 846 C C . LEU A 1 112 ? 10.255 -16.025 -20.579 1.00 91.56 112 LEU A C 1
ATOM 848 O O . LEU A 1 112 ? 10.243 -15.914 -19.355 1.00 91.56 112 LEU A O 1
ATOM 852 N N . PHE A 1 113 ? 10.988 -16.952 -21.205 1.00 92.62 113 PHE A N 1
ATOM 853 C CA . PHE A 1 113 ? 11.834 -17.899 -20.480 1.00 92.62 113 PHE A CA 1
ATOM 854 C C . PHE A 1 113 ? 13.014 -17.187 -19.805 1.00 92.62 113 PHE A C 1
ATOM 856 O O . PHE A 1 113 ? 13.284 -17.417 -18.628 1.00 92.62 113 PHE A O 1
ATOM 863 N N . ALA A 1 114 ? 13.673 -16.267 -20.514 1.00 91.75 114 ALA A N 1
ATOM 864 C CA . ALA A 1 114 ? 14.755 -15.459 -19.962 1.00 91.75 114 ALA A CA 1
ATOM 865 C C . ALA A 1 114 ? 14.268 -14.569 -18.806 1.00 91.75 114 ALA A C 1
ATOM 867 O O . ALA A 1 114 ? 14.900 -14.544 -17.752 1.00 91.75 114 ALA A O 1
ATOM 868 N N . THR A 1 115 ? 13.122 -13.894 -18.957 1.00 90.88 115 THR A N 1
ATOM 869 C CA . THR A 1 115 ? 12.525 -13.069 -17.898 1.00 90.88 115 THR A CA 1
ATOM 870 C C . THR A 1 115 ? 12.200 -13.898 -16.659 1.00 90.88 115 THR A C 1
ATOM 872 O O . THR A 1 115 ? 12.502 -13.455 -15.557 1.00 90.88 115 THR A O 1
ATOM 875 N N . LEU A 1 116 ? 11.665 -15.115 -16.812 1.00 93.12 116 LEU A N 1
ATOM 876 C CA . LEU A 1 116 ? 11.401 -16.010 -15.680 1.00 93.12 116 LEU A CA 1
ATOM 877 C C . LEU A 1 116 ? 12.680 -16.323 -14.893 1.00 93.12 116 LEU A C 1
ATOM 879 O O . LEU A 1 116 ? 12.683 -16.220 -13.665 1.00 93.12 116 LEU A O 1
ATOM 883 N N . ILE A 1 117 ? 13.770 -16.664 -15.583 1.00 93.38 117 ILE A N 1
ATOM 884 C CA . ILE A 1 117 ? 15.056 -16.968 -14.940 1.00 93.38 117 ILE A CA 1
ATOM 885 C C . ILE A 1 117 ? 15.632 -15.723 -14.257 1.00 93.38 117 ILE A C 1
ATOM 887 O O . ILE A 1 117 ? 16.023 -15.791 -13.092 1.00 93.38 117 ILE A O 1
ATOM 891 N N . ILE A 1 118 ? 15.630 -14.574 -14.938 1.00 91.56 118 ILE A N 1
ATOM 892 C CA . ILE A 1 118 ? 16.145 -13.313 -14.389 1.00 91.56 118 ILE A CA 1
ATOM 893 C C . ILE A 1 118 ? 15.337 -12.890 -13.155 1.00 91.56 118 ILE A C 1
ATOM 895 O O . ILE A 1 118 ? 15.927 -12.623 -12.112 1.00 91.56 118 ILE A O 1
ATOM 899 N N . CYS A 1 119 ? 14.002 -12.887 -13.226 1.00 90.69 119 CYS A N 1
ATOM 900 C CA . CYS A 1 119 ? 13.140 -12.565 -12.086 1.00 90.69 119 CYS A CA 1
ATOM 901 C C . CYS A 1 119 ? 13.351 -13.529 -10.914 1.00 90.69 119 CYS A C 1
ATOM 903 O O . CYS A 1 119 ? 13.377 -13.082 -9.770 1.00 90.69 119 CYS A O 1
ATOM 905 N N . SER A 1 120 ? 13.552 -14.822 -11.185 1.00 91.94 120 SER A N 1
ATOM 906 C CA . SER A 1 120 ? 13.831 -15.815 -10.141 1.00 91.94 120 SER A CA 1
ATOM 907 C C . SER A 1 120 ? 15.150 -15.520 -9.422 1.00 91.94 120 SER A C 1
ATOM 909 O O . SER A 1 120 ? 15.186 -15.481 -8.195 1.00 91.94 120 SER A O 1
ATOM 911 N N . ILE A 1 121 ? 16.225 -15.238 -10.166 1.00 92.38 121 ILE A N 1
ATOM 912 C CA . ILE A 1 121 ? 17.540 -14.903 -9.592 1.00 92.38 121 ILE A CA 1
ATOM 913 C C . ILE A 1 121 ? 17.472 -13.595 -8.795 1.00 92.38 121 ILE A C 1
ATOM 915 O O . ILE A 1 121 ? 17.948 -13.530 -7.662 1.00 92.38 121 ILE A O 1
ATOM 919 N N . VAL A 1 122 ? 16.851 -12.555 -9.359 1.00 91.25 122 VAL A N 1
ATOM 920 C CA . VAL A 1 122 ? 16.719 -11.248 -8.698 1.00 91.25 122 VAL A CA 1
ATOM 921 C C . VAL A 1 122 ? 15.851 -11.351 -7.445 1.00 91.25 122 VAL A C 1
ATOM 923 O O . VAL A 1 122 ? 16.176 -10.724 -6.441 1.00 91.25 122 VAL A O 1
ATOM 926 N N . SER A 1 123 ? 14.791 -12.163 -7.455 1.00 88.94 123 SER A N 1
ATOM 927 C CA . SER A 1 123 ? 13.943 -12.396 -6.279 1.00 88.94 123 SER A CA 1
ATOM 928 C C . SER A 1 123 ? 14.720 -13.051 -5.134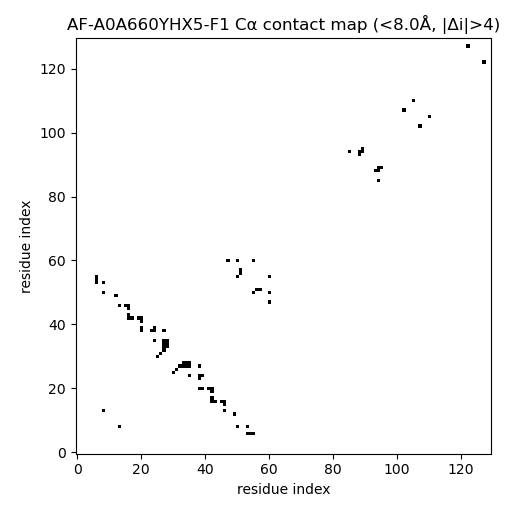 1.00 88.94 123 SER A C 1
ATOM 930 O O . SER A 1 123 ? 14.614 -12.590 -3.997 1.00 88.94 123 SER A O 1
ATOM 932 N N . LEU A 1 124 ? 15.567 -14.045 -5.433 1.00 87.12 124 LEU A N 1
ATOM 933 C CA . LEU A 1 124 ? 16.451 -14.667 -4.440 1.00 87.12 124 LEU A CA 1
ATOM 934 C C . LEU A 1 124 ? 17.460 -13.666 -3.861 1.00 87.12 124 LEU A C 1
ATOM 936 O O . LEU A 1 124 ? 17.713 -13.682 -2.660 1.00 87.12 124 LEU A O 1
ATOM 940 N N . GLY A 1 125 ? 18.018 -12.785 -4.699 1.00 86.56 125 GLY A N 1
ATOM 941 C CA . GLY A 1 125 ? 18.983 -11.770 -4.267 1.00 86.56 125 GLY A CA 1
ATOM 942 C C . GLY A 1 125 ? 18.363 -10.589 -3.514 1.00 86.56 125 GLY A C 1
ATOM 943 O O . GLY A 1 125 ? 18.997 -10.031 -2.625 1.00 86.56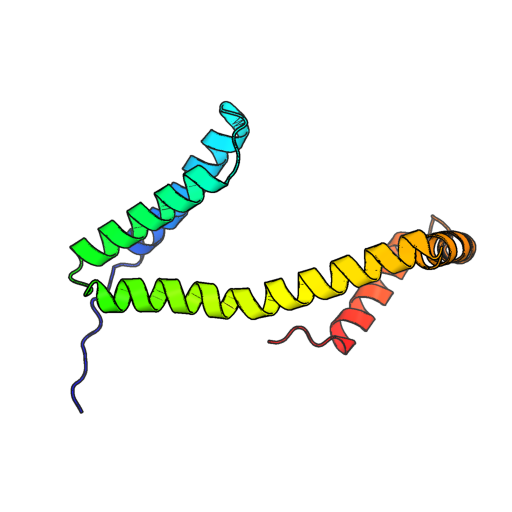 125 GLY A O 1
ATOM 944 N N . THR A 1 126 ? 17.126 -10.213 -3.849 1.00 81.69 126 THR A N 1
ATOM 945 C CA . THR A 1 126 ? 16.415 -9.087 -3.215 1.00 81.69 126 THR A CA 1
ATOM 946 C C . THR A 1 126 ? 15.834 -9.477 -1.857 1.00 81.69 126 THR A C 1
ATOM 948 O O . THR A 1 126 ? 15.577 -8.596 -1.045 1.00 81.69 126 THR A O 1
ATOM 951 N N . GLY A 1 127 ? 15.658 -10.779 -1.590 1.00 68.06 127 GLY A N 1
ATOM 952 C CA . GLY A 1 127 ? 15.281 -11.286 -0.273 1.00 68.06 127 GLY A CA 1
ATOM 953 C C . GLY A 1 127 ? 14.040 -10.588 0.275 1.00 68.06 127 GLY A C 1
ATOM 954 O O . GLY A 1 127 ? 14.104 -9.941 1.313 1.00 68.06 127 GLY A O 1
ATOM 955 N N . SER A 1 128 ? 12.903 -10.679 -0.418 1.00 59.78 128 SER A N 1
ATOM 956 C CA . SER A 1 128 ? 11.640 -10.076 0.034 1.00 59.78 128 SER A CA 1
ATOM 957 C C . SER A 1 128 ? 10.993 -10.874 1.178 1.00 59.78 128 SER A C 1
ATOM 959 O O . SER A 1 128 ? 9.812 -11.207 1.119 1.00 59.78 128 SER A O 1
ATOM 961 N N . SER A 1 129 ? 11.786 -11.240 2.188 1.00 50.31 129 SER A N 1
ATOM 962 C CA . SER A 1 129 ? 11.322 -11.711 3.489 1.00 50.31 129 SER A CA 1
ATOM 963 C C . SER A 1 129 ? 11.590 -10.619 4.525 1.00 50.31 129 SER A C 1
ATOM 965 O O . SER A 1 129 ? 12.471 -10.743 5.380 1.00 50.31 129 SER A O 1
ATOM 967 N N . TRP A 1 130 ? 10.834 -9.534 4.403 1.00 53.41 130 TRP A N 1
ATOM 968 C CA . TRP A 1 130 ? 10.398 -8.735 5.538 1.00 53.41 130 TRP A CA 1
ATOM 969 C C . TRP A 1 130 ? 8.877 -8.640 5.478 1.00 53.41 130 TRP A C 1
ATOM 971 O O . TRP A 1 130 ? 8.360 -8.484 4.347 1.00 53.41 130 TRP A O 1
#

Sequence (130 aa):
MTDKTEPSIPLLMSLVPIAFLIVSLFYVIAVLKLDAHIPLILATSVAAIIATFYGIKWNEIRGGIVHGITLAMGSILILMIVGTMIGTWILGGIVPSMIYYGLEILSPKIFLFATLIICSIVSLGTGSSW

Solvent-accessible surface area (backbone atoms only — not comparable to full-atom values): 7454 Å² total; per-residue (Å²): 137,82,83,74,80,70,76,78,73,54,69,75,63,68,43,46,33,54,53,48,29,55,55,39,39,50,46,36,44,76,72,68,68,45,71,67,64,60,34,52,54,50,23,52,48,49,42,52,50,54,42,45,74,64,68,50,53,68,69,57,56,51,48,52,54,52,49,54,52,58,63,48,46,61,57,53,55,50,53,51,53,52,49,53,51,52,52,53,29,51,76,68,43,50,52,58,49,53,51,56,56,47,56,73,73,42,51,85,89,50,38,69,63,52,48,53,53,51,52,52,54,50,48,67,72,65,54,85,82,122

pLDDT: mean 88.19, std 12.44, range [36.78, 97.06]

Mean predicted aligned error: 7.87 Å